Protein AF-A0A7S2H0I9-F1 (afdb_monomer_lite)

Foldseek 3Di:
DLQFWFAQPDWDDDAQQPLQPCCVPPVPVDRDPPADSIHTSVRSVVRVVVVCVVVVCPVVDDPQKDFPDWPAFPQDVPDDPDDDDDDDDDDPVVSLVRGWIFTWMDGPPPPDDIDTDIDSDDDDDCDPPNDDDDDDDVCPVVPPADDDDLTRNPDDCVSVPPDDDDDDDDDPSSD

Radius of gyration: 23.29 Å; chains: 1; bounding box: 66×44×55 Å

Secondary structure (DSSP, 8-state):
-TTTT--TT-B--SSTTTTSTTTT-TTT-SPPTTS-SS-BHHHHHHHHHHHHHHTT-GGG--TTEEEEE-PPPB-------STT-PPPS--TTS--TT-BEEEEEEETTS-SPPEEEEES-------S-SS------TTTTT--S----SSTT---GGGTTTS-------STTT-

pLDDT: mean 80.04, std 15.21, range [37.59, 95.94]

Structure (mmCIF, N/CA/C/O backbone):
data_AF-A0A7S2H0I9-F1
#
_entry.id   AF-A0A7S2H0I9-F1
#
loop_
_atom_site.group_PDB
_atom_site.id
_atom_site.type_symbol
_atom_site.label_atom_id
_atom_site.label_alt_id
_atom_site.label_comp_id
_atom_site.label_asym_id
_atom_site.label_entity_id
_atom_site.label_seq_id
_atom_site.pdbx_PDB_ins_code
_atom_site.Cartn_x
_atom_site.Cartn_y
_atom_site.Cartn_z
_atom_site.occupancy
_atom_site.B_iso_or_equiv
_atom_site.auth_seq_id
_atom_site.auth_comp_id
_atom_site.auth_asym_id
_atom_site.auth_atom_id
_atom_site.pdbx_PDB_model_num
ATOM 1 N N . SER A 1 1 ? 0.534 0.536 0.438 1.00 69.12 1 SER A N 1
ATOM 2 C CA . SER A 1 1 ? -0.071 0.999 1.707 1.00 69.12 1 SER A CA 1
ATOM 3 C C . SER A 1 1 ? -1.460 1.613 1.549 1.00 69.12 1 SER A C 1
ATOM 5 O O . SER A 1 1 ? -2.401 1.038 2.066 1.00 69.12 1 SER A O 1
ATOM 7 N N . TRP A 1 2 ? -1.653 2.724 0.823 1.00 78.50 2 TRP A N 1
ATOM 8 C CA . TRP A 1 2 ? -2.969 3.402 0.738 1.00 78.50 2 TRP A CA 1
ATOM 9 C C . TRP A 1 2 ? -4.120 2.572 0.157 1.00 78.50 2 TRP A C 1
ATOM 11 O O . TRP A 1 2 ? -5.273 2.813 0.493 1.00 78.50 2 TRP A O 1
ATOM 21 N N . ILE A 1 3 ? -3.816 1.593 -0.695 1.00 77.56 3 ILE A N 1
ATOM 22 C CA . ILE A 1 3 ? -4.824 0.703 -1.288 1.00 77.56 3 ILE A CA 1
ATOM 23 C C . ILE A 1 3 ? -5.360 -0.299 -0.256 1.00 77.56 3 ILE A C 1
ATOM 25 O O . ILE A 1 3 ? -6.555 -0.561 -0.228 1.00 77.56 3 ILE A O 1
ATOM 29 N N . THR A 1 4 ? -4.484 -0.862 0.579 1.00 76.44 4 THR A N 1
ATOM 30 C CA . THR A 1 4 ? -4.794 -2.047 1.396 1.00 76.44 4 THR A CA 1
ATOM 31 C C . THR A 1 4 ? -4.828 -1.785 2.897 1.00 76.44 4 THR A C 1
ATOM 33 O O . THR A 1 4 ? -5.482 -2.525 3.615 1.00 76.44 4 THR A O 1
ATOM 36 N N . VAL A 1 5 ? -4.131 -0.757 3.389 1.00 79.00 5 VAL A N 1
ATOM 37 C CA . VAL A 1 5 ? -3.970 -0.475 4.829 1.00 79.00 5 VAL A CA 1
ATOM 38 C C . VAL A 1 5 ? -4.821 0.713 5.273 1.00 79.00 5 VAL A C 1
ATOM 40 O O . VAL A 1 5 ? -5.285 0.744 6.409 1.00 79.00 5 VAL A O 1
ATOM 43 N N . ALA A 1 6 ? -5.075 1.680 4.392 1.00 78.94 6 ALA A N 1
ATOM 44 C CA . ALA A 1 6 ? -5.946 2.802 4.719 1.00 78.94 6 ALA A CA 1
ATOM 45 C C . ALA A 1 6 ? -7.422 2.373 4.683 1.00 78.94 6 ALA A C 1
ATOM 47 O O . ALA A 1 6 ? -7.910 1.812 3.696 1.00 78.94 6 ALA A O 1
ATOM 48 N N . ASN A 1 7 ? -8.153 2.674 5.751 1.00 80.00 7 ASN A N 1
ATOM 49 C CA . ASN A 1 7 ? -9.602 2.501 5.798 1.00 80.00 7 ASN A CA 1
ATOM 50 C C . ASN A 1 7 ? -10.315 3.744 5.214 1.00 80.00 7 ASN A C 1
ATOM 52 O O . ASN A 1 7 ? -9.679 4.747 4.882 1.00 80.00 7 ASN A O 1
ATOM 56 N N . LYS A 1 8 ? -11.646 3.686 5.071 1.00 77.69 8 LYS A N 1
ATOM 57 C CA . LYS A 1 8 ? -12.447 4.786 4.490 1.00 77.69 8 LYS A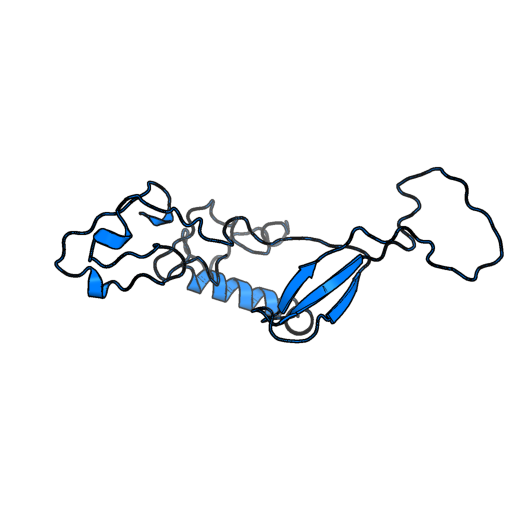 CA 1
ATOM 58 C C . LYS A 1 8 ? -12.423 6.078 5.322 1.00 77.69 8 LYS A C 1
ATOM 60 O O . LYS A 1 8 ? -12.689 7.151 4.791 1.00 77.69 8 LYS A O 1
ATOM 65 N N . HIS A 1 9 ? -12.093 5.974 6.609 1.00 80.75 9 HIS A N 1
ATOM 66 C CA . HIS A 1 9 ? -12.002 7.094 7.545 1.00 80.75 9 HIS A CA 1
ATOM 67 C C . HIS A 1 9 ? -10.573 7.639 7.685 1.00 80.75 9 HIS A C 1
ATOM 69 O O . HIS A 1 9 ? -10.385 8.711 8.254 1.00 80.75 9 HIS A O 1
ATOM 75 N N . THR A 1 10 ? -9.572 6.945 7.131 1.00 79.94 10 THR A N 1
ATOM 76 C CA . THR A 1 10 ? -8.168 7.349 7.204 1.00 79.94 10 THR A CA 1
ATOM 77 C C . THR A 1 10 ? -7.971 8.668 6.468 1.00 79.94 10 THR A C 1
ATOM 79 O O . THR A 1 10 ? -8.274 8.793 5.276 1.00 79.94 10 THR A O 1
ATOM 82 N N . LYS A 1 11 ? -7.412 9.642 7.184 1.00 79.31 11 LYS A N 1
ATOM 83 C CA . LYS A 1 11 ? -6.974 10.925 6.639 1.00 79.31 11 LYS A CA 1
ATOM 84 C C . LYS A 1 11 ? -5.460 10.992 6.668 1.00 79.31 11 LYS A C 1
ATOM 86 O O . LYS A 1 11 ? -4.827 10.538 7.619 1.00 79.31 11 LYS A O 1
ATOM 91 N N . LEU A 1 12 ? -4.876 11.576 5.628 1.00 77.69 12 LEU A N 1
ATOM 92 C CA . LEU A 1 12 ? -3.444 11.816 5.615 1.00 77.69 12 LEU A CA 1
ATOM 93 C C . LEU A 1 12 ? -3.116 13.096 6.380 1.00 77.69 12 LEU A C 1
ATOM 95 O O . LEU A 1 12 ? -3.356 14.200 5.894 1.00 77.69 12 LEU A O 1
ATOM 99 N N . GLN A 1 13 ? -2.536 12.932 7.565 1.00 73.50 13 GLN A N 1
ATOM 100 C CA . GLN A 1 13 ? -1.964 14.031 8.327 1.00 73.50 13 GLN A CA 1
ATOM 101 C C . GLN A 1 13 ? -0.473 14.143 7.996 1.00 73.50 13 GLN A C 1
ATOM 103 O O . GLN A 1 13 ? 0.375 13.480 8.586 1.00 73.50 13 GLN A O 1
ATOM 108 N N . THR A 1 14 ? -0.158 14.959 6.999 1.00 72.56 14 THR A N 1
ATOM 109 C CA . THR A 1 14 ? 1.213 15.319 6.624 1.00 72.56 14 THR A CA 1
ATOM 110 C C . THR A 1 14 ? 1.249 16.788 6.210 1.00 72.56 14 THR A C 1
ATOM 112 O O . THR A 1 14 ? 0.207 17.448 6.152 1.00 72.56 14 THR A O 1
ATOM 115 N N . GLU A 1 15 ? 2.439 17.315 5.949 1.00 73.50 15 GLU A N 1
ATOM 116 C CA . GLU A 1 15 ? 2.603 18.665 5.422 1.00 73.50 15 GLU A CA 1
ATOM 117 C C . GLU A 1 15 ? 1.867 18.813 4.083 1.00 73.50 15 GLU A C 1
ATOM 119 O O . GLU A 1 15 ? 1.916 17.942 3.212 1.00 73.50 15 GLU A O 1
ATOM 124 N N . LYS A 1 16 ? 1.133 19.917 3.914 1.00 73.75 16 LYS A N 1
ATOM 125 C CA . LYS A 1 16 ? 0.306 20.115 2.721 1.00 73.75 16 LYS A CA 1
ATOM 126 C C . LYS A 1 16 ? 1.182 20.059 1.466 1.00 73.75 16 LYS A C 1
ATOM 128 O O . LYS A 1 16 ? 2.090 20.865 1.308 1.00 73.75 16 LYS A O 1
ATOM 133 N N . GLY A 1 17 ? 0.856 19.141 0.560 1.00 72.38 17 GLY A N 1
ATOM 134 C CA . GLY A 1 17 ? 1.569 18.956 -0.703 1.00 72.38 17 GLY A CA 1
ATOM 135 C C . GLY A 1 17 ? 2.581 17.812 -0.694 1.00 72.38 17 GLY A C 1
ATOM 136 O O . GLY A 1 17 ? 2.765 17.190 -1.726 1.00 72.38 17 GLY A O 1
ATOM 137 N N . THR A 1 18 ? 3.147 17.387 0.434 1.00 78.62 18 THR A N 1
ATOM 138 C CA . THR A 1 18 ? 4.153 16.297 0.403 1.00 78.62 18 THR A CA 1
ATOM 139 C C . THR A 1 18 ? 3.584 14.949 -0.060 1.00 78.62 18 THR A C 1
ATOM 141 O O . THR A 1 18 ? 4.321 14.030 -0.406 1.00 78.62 18 THR A O 1
ATOM 144 N N . TYR A 1 19 ? 2.257 14.830 -0.101 1.00 79.88 19 TYR A N 1
ATOM 145 C CA . TYR A 1 19 ? 1.540 13.659 -0.586 1.00 79.88 19 TYR A CA 1
ATOM 146 C C . TYR A 1 19 ? 1.338 13.609 -2.103 1.00 79.88 19 TYR A C 1
ATOM 148 O O . TYR A 1 19 ? 0.873 12.584 -2.608 1.00 79.88 19 TYR A O 1
ATOM 156 N N . HIS A 1 20 ? 1.618 14.689 -2.840 1.00 83.94 20 HIS A N 1
ATOM 157 C CA . HIS A 1 20 ? 1.418 14.692 -4.284 1.00 83.94 20 HIS A CA 1
ATOM 158 C C . HIS A 1 20 ? 2.577 13.976 -4.991 1.00 83.94 20 HIS A C 1
ATOM 160 O O . HIS A 1 20 ? 3.743 14.126 -4.644 1.00 83.94 20 HIS A O 1
ATOM 166 N N . VAL A 1 21 ? 2.269 13.175 -6.012 1.00 85.38 21 VAL A N 1
ATOM 167 C CA . VAL A 1 21 ? 3.278 12.324 -6.684 1.00 85.38 21 VAL A CA 1
ATOM 168 C C . VAL A 1 21 ? 4.300 13.113 -7.504 1.00 85.38 21 VAL A C 1
A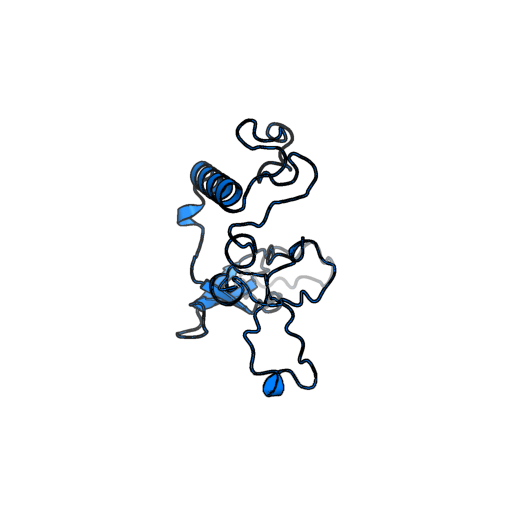TOM 170 O O . VAL A 1 21 ? 5.345 12.581 -7.856 1.00 85.38 21 VAL A O 1
ATOM 173 N N . ARG A 1 22 ? 4.008 14.387 -7.779 1.00 85.44 22 ARG A N 1
ATOM 174 C CA . ARG A 1 22 ? 4.915 15.328 -8.450 1.00 85.44 22 ARG A CA 1
ATOM 175 C C . ARG A 1 22 ? 5.741 16.169 -7.472 1.00 85.44 22 ARG A C 1
ATOM 177 O O . ARG A 1 22 ? 6.341 17.144 -7.886 1.00 85.44 22 ARG A O 1
ATOM 184 N N . TYR A 1 23 ? 5.746 15.847 -6.175 1.00 83.38 23 TYR A N 1
ATOM 185 C CA . TYR A 1 23 ? 6.321 16.726 -5.143 1.00 83.38 23 TYR A CA 1
ATOM 186 C C . TYR A 1 23 ? 7.809 17.004 -5.332 1.00 83.38 23 TYR A C 1
ATOM 188 O O . TYR A 1 23 ? 8.300 18.062 -4.951 1.00 83.38 23 TYR A O 1
ATOM 196 N N . ILE A 1 24 ? 8.515 16.079 -5.978 1.00 82.25 24 ILE A N 1
ATOM 197 C CA . ILE A 1 24 ? 9.933 16.231 -6.287 1.00 82.25 24 ILE A CA 1
ATOM 198 C C . ILE A 1 24 ? 10.204 17.060 -7.552 1.00 82.25 24 ILE A C 1
ATOM 200 O O . ILE A 1 24 ? 11.337 17.481 -7.763 1.00 82.25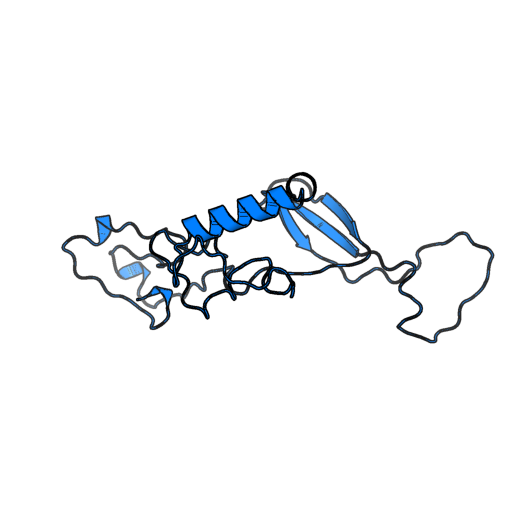 24 ILE A O 1
ATOM 204 N N . ASP A 1 25 ? 9.197 17.275 -8.401 1.00 83.50 25 ASP A N 1
ATOM 205 C CA . ASP A 1 25 ? 9.334 18.073 -9.615 1.00 83.50 25 ASP A CA 1
ATOM 206 C C . ASP A 1 25 ? 9.227 19.558 -9.240 1.00 83.50 25 ASP A C 1
ATOM 208 O O . ASP A 1 25 ? 8.164 19.987 -8.795 1.00 83.50 25 ASP A O 1
ATOM 212 N N . PRO A 1 26 ? 10.290 20.364 -9.388 1.00 78.88 26 PRO A N 1
ATOM 213 C CA . PRO A 1 26 ? 10.280 21.757 -8.957 1.00 78.88 26 PRO A CA 1
ATOM 214 C C . PRO A 1 26 ? 9.216 22.604 -9.670 1.00 78.88 26 PRO A C 1
ATOM 216 O O . PRO A 1 26 ? 8.650 23.497 -9.037 1.00 78.88 26 PRO A O 1
ATOM 219 N N . GLU A 1 27 ? 8.887 22.299 -10.928 1.00 81.00 27 GLU A N 1
ATOM 220 C CA . GLU A 1 27 ? 7.902 23.049 -11.721 1.00 81.00 27 GLU A CA 1
ATOM 221 C C . GLU A 1 27 ? 6.459 22.696 -11.324 1.00 81.00 27 GLU A C 1
ATOM 223 O O . GLU A 1 27 ? 5.550 23.529 -11.377 1.00 81.00 27 GLU A O 1
ATOM 228 N N . GLU A 1 28 ? 6.261 21.467 -10.847 1.00 76.00 28 GLU A N 1
ATOM 229 C CA . GLU A 1 28 ? 4.958 20.882 -10.521 1.00 76.00 28 GLU A CA 1
ATOM 230 C C . GLU A 1 28 ? 4.767 20.651 -9.007 1.00 76.00 28 GLU A C 1
ATOM 232 O O . GLU A 1 28 ? 3.729 20.140 -8.588 1.00 76.00 28 GLU A O 1
ATOM 237 N N . SER A 1 29 ? 5.730 21.076 -8.176 1.00 70.00 29 SER A N 1
ATOM 238 C CA . SER A 1 29 ? 5.797 20.948 -6.701 1.00 70.00 29 SER A CA 1
ATOM 239 C C . SER A 1 29 ? 4.684 21.680 -5.939 1.00 70.00 29 SER A C 1
ATOM 241 O O . SER A 1 29 ? 4.641 21.693 -4.704 1.00 70.00 29 SER A O 1
ATOM 243 N N . LYS A 1 30 ? 3.774 22.341 -6.660 1.00 73.25 30 LYS A N 1
ATOM 244 C CA . LYS A 1 30 ? 2.669 23.069 -6.050 1.00 73.25 30 LYS A CA 1
ATOM 245 C C . LYS A 1 30 ? 1.648 22.062 -5.521 1.00 73.25 30 LYS A C 1
ATOM 247 O O . LYS A 1 30 ? 1.224 21.177 -6.265 1.00 73.25 30 LYS A O 1
ATOM 252 N N . PRO A 1 31 ? 1.186 22.218 -4.265 1.00 68.38 31 PRO A N 1
ATOM 253 C CA . PRO A 1 31 ? 0.142 21.364 -3.733 1.00 68.38 31 PRO A CA 1
ATOM 254 C C . PRO A 1 31 ? -1.074 21.366 -4.672 1.00 68.38 31 PRO A C 1
ATOM 256 O O . PRO A 1 31 ? -1.509 22.451 -5.075 1.00 68.38 31 PRO A O 1
ATOM 259 N N . PRO A 1 32 ? -1.633 20.193 -5.010 1.00 71.81 32 PRO A N 1
ATOM 260 C CA . PRO A 1 32 ? -2.797 20.096 -5.880 1.00 71.81 32 PRO A CA 1
ATOM 261 C C . PRO A 1 32 ? -3.938 20.953 -5.321 1.00 71.81 32 PRO A C 1
ATOM 263 O O . PRO A 1 32 ? -4.376 20.764 -4.185 1.00 71.81 32 PRO A O 1
ATOM 266 N N . GLY A 1 33 ? -4.379 21.943 -6.102 1.00 76.25 33 GLY A N 1
ATOM 267 C CA . GLY A 1 33 ? -5.380 22.922 -5.665 1.00 76.25 33 GLY A CA 1
ATOM 268 C C . GLY A 1 33 ? -6.775 22.326 -5.454 1.00 76.25 33 GLY A C 1
ATOM 269 O O . GLY A 1 33 ? -7.604 22.932 -4.781 1.00 76.25 33 GLY A O 1
ATOM 270 N N . ASP A 1 34 ? -7.021 21.138 -6.005 1.00 83.81 34 ASP A N 1
ATOM 271 C CA . ASP A 1 34 ? -8.271 20.384 -5.927 1.00 83.81 34 ASP A CA 1
ATOM 272 C C . ASP A 1 34 ? -8.381 19.490 -4.681 1.00 83.81 34 ASP A C 1
ATOM 274 O O . ASP A 1 34 ? -9.446 18.924 -4.429 1.00 83.81 34 ASP A O 1
ATOM 278 N N . LEU A 1 35 ? -7.314 19.364 -3.882 1.00 85.69 35 LEU A N 1
ATOM 279 C CA . LEU A 1 35 ? -7.310 18.541 -2.674 1.00 85.69 35 LEU A CA 1
ATOM 280 C C . LEU A 1 35 ? -7.374 19.390 -1.392 1.00 85.69 35 LEU A C 1
ATOM 282 O O . LEU A 1 35 ? -6.693 20.414 -1.273 1.00 85.69 35 LEU A O 1
ATOM 286 N N . PRO A 1 36 ? -8.172 18.971 -0.387 1.00 87.06 36 PRO A N 1
ATOM 287 C CA . PRO A 1 36 ? -8.181 19.636 0.909 1.00 87.06 36 PRO A CA 1
ATOM 288 C C . PRO A 1 36 ? -6.842 19.422 1.630 1.00 87.06 36 PRO A C 1
ATOM 290 O O . PRO A 1 36 ? -6.045 18.555 1.272 1.00 87.06 36 PRO A O 1
ATOM 293 N N . THR A 1 37 ? -6.599 20.183 2.701 1.00 84.19 37 THR A N 1
ATOM 294 C CA . THR A 1 37 ? -5.376 20.048 3.516 1.00 84.19 37 THR A CA 1
ATOM 295 C C . THR A 1 37 ? -5.152 18.610 3.999 1.00 84.19 37 THR A C 1
ATOM 297 O O . THR A 1 37 ? -4.014 18.147 3.997 1.00 84.19 37 THR A O 1
ATOM 300 N N . TRP A 1 38 ? -6.229 17.894 4.342 1.00 86.75 38 TRP A N 1
ATOM 301 C CA . TRP A 1 38 ? -6.202 16.485 4.745 1.00 86.75 38 TRP A CA 1
ATOM 302 C C . TRP A 1 38 ? -7.084 15.655 3.808 1.00 86.75 38 TRP A C 1
ATOM 304 O O . TRP A 1 38 ? -8.279 15.490 4.080 1.00 86.75 38 TRP A O 1
ATOM 314 N N . PRO A 1 39 ? -6.540 15.174 2.679 1.00 88.38 39 PRO A N 1
ATOM 315 C CA . PRO A 1 39 ? -7.310 14.382 1.735 1.00 88.38 39 PRO A CA 1
ATOM 316 C C . PRO A 1 39 ? -7.676 13.020 2.333 1.00 88.38 39 PRO A C 1
ATOM 318 O O . PRO A 1 39 ? -6.932 12.436 3.130 1.00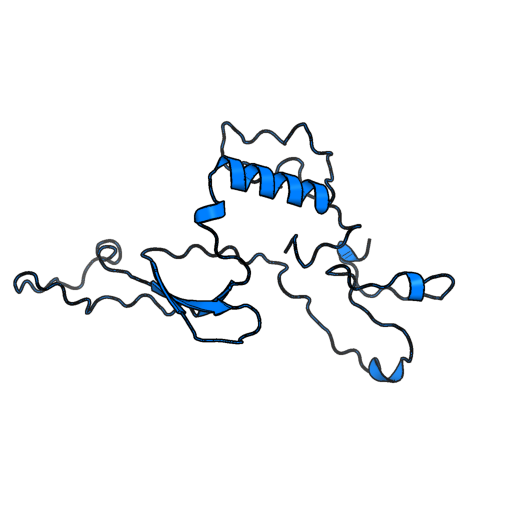 88.38 39 PRO A O 1
ATOM 321 N N . SER A 1 40 ? -8.837 12.509 1.932 1.00 88.56 40 SER A N 1
ATOM 322 C CA . SER A 1 40 ? -9.247 11.140 2.234 1.00 88.56 40 SER A CA 1
ATOM 323 C C . SER A 1 40 ? -8.441 10.132 1.412 1.00 88.56 40 SER A C 1
ATOM 325 O O . SER A 1 40 ? -7.862 10.466 0.372 1.00 88.56 40 SER A O 1
ATOM 327 N N . ARG A 1 41 ? -8.463 8.862 1.836 1.00 87.88 41 ARG A N 1
ATOM 328 C CA . ARG A 1 41 ? -7.928 7.743 1.045 1.00 87.88 41 ARG A CA 1
ATOM 329 C C . ARG A 1 41 ? -8.409 7.789 -0.408 1.00 87.88 41 ARG A C 1
ATOM 331 O O . ARG A 1 41 ? -7.601 7.680 -1.325 1.00 87.88 41 ARG A O 1
ATOM 338 N N . ASP A 1 42 ? -9.710 7.954 -0.623 1.00 89.88 42 ASP A N 1
ATOM 339 C CA . ASP A 1 42 ? -10.298 7.853 -1.961 1.00 89.88 42 ASP A CA 1
ATOM 340 C C . ASP A 1 42 ? -9.880 9.027 -2.859 1.00 89.88 42 ASP A C 1
ATOM 342 O O . ASP A 1 42 ? -9.612 8.827 -4.044 1.00 89.88 42 ASP A O 1
ATOM 346 N N . GLN A 1 43 ? -9.724 10.226 -2.286 1.00 90.31 43 GLN A N 1
ATOM 347 C CA . GLN A 1 43 ? -9.180 11.390 -2.990 1.00 90.31 43 GLN A CA 1
ATOM 348 C C . GLN A 1 43 ? -7.720 11.172 -3.416 1.00 90.31 43 GLN A C 1
ATOM 350 O O . GLN A 1 43 ? -7.362 11.452 -4.561 1.00 90.31 43 GLN A O 1
ATOM 355 N N . LEU A 1 44 ? -6.887 10.609 -2.534 1.00 89.69 44 LEU A N 1
ATOM 356 C CA . LEU A 1 44 ? -5.501 10.261 -2.866 1.00 89.69 44 LEU A CA 1
ATOM 357 C C . LEU A 1 44 ? -5.429 9.195 -3.964 1.00 89.69 44 LEU A C 1
ATOM 359 O O . LEU A 1 44 ? -4.669 9.345 -4.918 1.00 89.69 44 LEU A O 1
ATOM 363 N N . LEU A 1 45 ? -6.250 8.144 -3.879 1.00 91.12 45 LEU A N 1
ATOM 364 C CA . LEU A 1 45 ? -6.305 7.102 -4.908 1.00 91.12 45 LEU A CA 1
ATOM 365 C C . LEU A 1 45 ? -6.774 7.654 -6.262 1.00 91.12 45 LEU A C 1
ATOM 367 O O . LEU A 1 45 ? -6.268 7.228 -7.300 1.00 91.12 45 LEU A O 1
ATOM 371 N N . ALA A 1 46 ? -7.717 8.599 -6.272 1.00 91.75 46 ALA A N 1
ATOM 372 C CA . ALA A 1 46 ? -8.143 9.277 -7.493 1.00 91.75 46 ALA A CA 1
ATOM 373 C C . ALA A 1 46 ? -6.997 10.087 -8.121 1.00 91.75 46 ALA A C 1
ATOM 375 O O . ALA A 1 46 ? -6.743 9.945 -9.319 1.00 91.75 46 ALA A O 1
ATOM 376 N N . MET A 1 47 ? -6.257 10.857 -7.313 1.00 91.62 47 MET A N 1
ATOM 377 C CA . MET A 1 47 ? -5.061 11.573 -7.764 1.00 91.62 47 MET A CA 1
ATOM 378 C C . MET A 1 47 ? -4.014 10.601 -8.326 1.00 91.62 47 MET A C 1
ATOM 380 O O . MET A 1 47 ? -3.562 10.792 -9.449 1.00 91.62 47 MET A O 1
ATOM 384 N N . PHE A 1 48 ? -3.671 9.519 -7.619 1.00 91.69 48 PHE A N 1
ATOM 385 C CA . PHE A 1 48 ? -2.679 8.547 -8.102 1.00 91.69 48 PHE A CA 1
ATOM 386 C C . PHE A 1 48 ? -3.054 7.943 -9.458 1.00 91.69 48 PHE A C 1
ATOM 388 O O . PHE A 1 48 ? -2.196 7.824 -10.327 1.00 91.69 48 PHE A O 1
ATOM 395 N N . ARG A 1 49 ? -4.331 7.600 -9.671 1.00 92.25 49 ARG A N 1
ATOM 396 C CA . ARG A 1 49 ? -4.812 7.072 -10.959 1.00 92.25 49 ARG A CA 1
ATOM 397 C C . ARG A 1 49 ? -4.725 8.108 -12.076 1.00 92.25 49 ARG A C 1
ATOM 399 O O . ARG A 1 49 ? -4.290 7.774 -13.174 1.00 92.25 49 ARG A O 1
ATOM 406 N N . ARG A 1 50 ? -5.131 9.353 -11.802 1.00 91.75 50 ARG A N 1
ATOM 407 C CA . ARG A 1 50 ? -5.034 10.463 -12.763 1.00 91.75 50 ARG A CA 1
ATOM 408 C C . ARG A 1 50 ? -3.592 10.659 -13.219 1.00 91.75 50 ARG A C 1
ATOM 410 O O . ARG A 1 50 ? -3.340 10.759 -14.415 1.00 91.75 50 ARG A O 1
ATOM 417 N N . GLU A 1 51 ? -2.660 10.673 -12.274 1.00 90.56 51 GLU A N 1
ATOM 418 C CA . GLU A 1 51 ? -1.245 10.873 -12.576 1.00 90.56 51 GLU A CA 1
ATOM 419 C C . GLU A 1 51 ? -0.631 9.657 -13.277 1.00 90.56 51 GLU A C 1
ATOM 421 O O . GLU A 1 51 ? 0.055 9.808 -14.278 1.00 90.56 51 GLU A O 1
ATOM 426 N N . ALA A 1 52 ? -0.947 8.432 -12.852 1.00 92.06 52 ALA A N 1
ATOM 427 C CA . ALA A 1 52 ? -0.479 7.234 -13.551 1.00 92.06 52 ALA A CA 1
ATOM 428 C C . ALA A 1 52 ? -0.910 7.210 -15.031 1.00 92.06 52 ALA A C 1
ATOM 430 O O . ALA A 1 52 ? -0.128 6.816 -15.897 1.00 92.06 52 ALA A O 1
ATOM 431 N N . ARG A 1 53 ? -2.127 7.685 -15.329 1.00 93.31 53 ARG A N 1
ATOM 432 C CA . ARG A 1 53 ? -2.632 7.836 -16.701 1.00 93.31 53 ARG A CA 1
ATOM 433 C C . ARG A 1 53 ? -1.906 8.914 -17.489 1.00 93.31 53 ARG A C 1
ATOM 435 O O . ARG A 1 53 ? -1.557 8.668 -18.638 1.00 93.31 53 ARG A O 1
ATOM 442 N N . SER A 1 54 ? -1.660 10.081 -16.894 1.00 91.56 54 SER A N 1
ATOM 443 C CA . SER A 1 54 ? -0.989 11.185 -17.596 1.00 91.56 54 SER A CA 1
ATOM 444 C C . SER A 1 54 ? 0.445 10.837 -18.016 1.00 91.56 54 SER A C 1
ATOM 446 O O . SER A 1 54 ? 0.914 11.338 -19.033 1.00 91.56 54 SER A O 1
ATOM 448 N N . PHE A 1 55 ? 1.103 9.917 -17.300 1.00 91.12 55 PHE A N 1
ATOM 449 C CA . PHE A 1 55 ? 2.433 9.391 -17.637 1.00 91.12 55 PHE A CA 1
ATOM 450 C C . PHE A 1 55 ? 2.424 8.068 -18.428 1.00 91.12 55 PHE A C 1
ATOM 452 O O . PHE A 1 55 ? 3.494 7.516 -18.706 1.00 91.12 55 PHE A O 1
ATOM 459 N N . GLY A 1 56 ? 1.250 7.534 -18.787 1.00 94.94 56 GLY A N 1
ATOM 460 C CA . GLY A 1 56 ? 1.138 6.275 -19.531 1.00 94.94 56 GLY A CA 1
ATOM 461 C C . GLY A 1 56 ? 1.753 5.083 -18.788 1.00 94.94 56 GLY A C 1
ATOM 462 O O . GLY A 1 56 ? 2.478 4.284 -19.380 1.00 94.94 56 GLY A O 1
ATOM 463 N N . LEU A 1 57 ? 1.533 4.996 -17.471 1.00 94.25 57 LEU A N 1
ATOM 464 C CA . LEU A 1 57 ? 2.076 3.914 -16.641 1.00 94.25 57 LEU A CA 1
ATOM 465 C C . LEU A 1 57 ? 1.248 2.627 -16.706 1.00 94.25 57 LEU A C 1
ATOM 467 O O . LEU A 1 57 ? 1.729 1.594 -16.248 1.00 94.25 57 LEU A O 1
ATOM 471 N N . GLU A 1 58 ? 0.032 2.673 -17.260 1.00 90.44 58 GLU A N 1
ATOM 472 C CA . GLU A 1 58 ? -0.880 1.522 -17.311 1.00 90.44 58 GLU A CA 1
ATOM 473 C C . GLU A 1 58 ? -0.238 0.322 -18.034 1.00 90.44 58 GLU A C 1
ATOM 475 O O . GLU A 1 58 ? -0.213 -0.770 -17.475 1.00 90.44 58 GLU A O 1
ATOM 480 N N . ASP A 1 59 ? 0.410 0.544 -19.182 1.00 90.81 59 ASP A N 1
ATOM 481 C CA . ASP A 1 59 ? 1.071 -0.517 -19.965 1.00 90.81 59 ASP A CA 1
ATOM 482 C C . ASP A 1 59 ? 2.438 -0.952 -19.402 1.00 90.81 59 ASP A C 1
ATOM 484 O O . ASP A 1 59 ? 3.084 -1.861 -19.923 1.00 90.81 59 ASP A O 1
ATOM 488 N N . LYS A 1 60 ? 2.916 -0.279 -18.350 1.00 92.81 60 LYS A N 1
ATOM 489 C CA . LYS A 1 60 ? 4.228 -0.519 -17.724 1.00 92.81 60 LYS A CA 1
ATOM 490 C C . LYS A 1 60 ? 4.108 -1.129 -16.328 1.00 92.81 60 LYS A C 1
ATOM 492 O O . LYS A 1 60 ? 5.127 -1.407 -15.696 1.00 92.81 60 LYS A O 1
ATOM 497 N N . ALA A 1 61 ? 2.885 -1.299 -15.829 1.00 93.38 61 ALA A N 1
ATOM 498 C CA . ALA A 1 61 ? 2.604 -1.775 -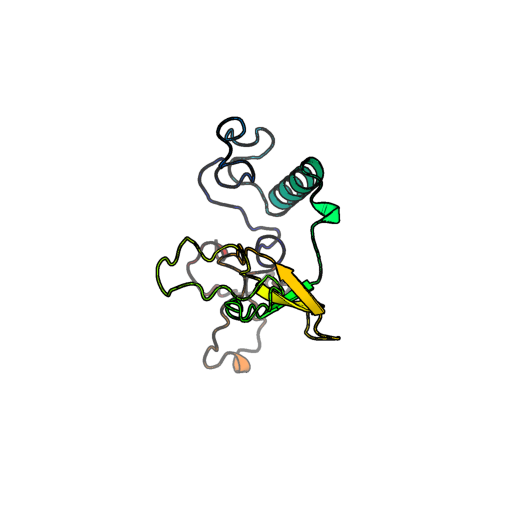14.486 1.00 93.38 61 ALA A CA 1
ATOM 499 C C . ALA A 1 61 ? 1.996 -3.182 -14.515 1.00 93.38 61 ALA A C 1
ATOM 501 O O . ALA A 1 61 ? 1.015 -3.443 -15.207 1.00 93.38 61 ALA A O 1
ATOM 502 N N . PHE A 1 62 ? 2.542 -4.075 -13.692 1.00 91.62 62 PHE A N 1
ATOM 503 C CA . PHE A 1 62 ? 1.995 -5.412 -13.475 1.00 91.62 62 PHE A CA 1
ATOM 504 C C . PHE A 1 62 ? 1.219 -5.422 -12.156 1.00 91.62 62 PHE A C 1
ATOM 506 O O . PHE A 1 62 ? 1.805 -5.428 -11.073 1.00 91.62 62 PHE A O 1
ATOM 513 N N . PHE A 1 63 ? -0.111 -5.380 -12.241 1.00 91.38 63 PHE A N 1
ATOM 514 C CA . PHE A 1 63 ? -0.983 -5.534 -11.074 1.00 91.38 63 PHE A CA 1
ATOM 515 C C . PHE A 1 63 ? -1.153 -7.011 -10.705 1.00 91.38 63 PHE A C 1
ATOM 517 O O . PHE A 1 63 ? -0.806 -7.900 -11.480 1.00 91.38 63 PHE A O 1
ATOM 524 N N . SER A 1 64 ? -1.666 -7.272 -9.497 1.00 90.38 64 SER A N 1
ATOM 525 C CA . SER A 1 64 ? -1.878 -8.633 -8.970 1.00 90.38 64 SER A CA 1
ATOM 526 C C . SER A 1 64 ? -0.629 -9.520 -9.034 1.00 90.38 64 SER A C 1
ATOM 528 O O . SER A 1 64 ? -0.726 -10.741 -9.078 1.00 90.38 64 SER A O 1
ATOM 530 N N . THR A 1 65 ? 0.543 -8.886 -9.009 1.00 92.12 65 THR A N 1
ATOM 531 C CA . THR A 1 65 ? 1.852 -9.512 -9.138 1.00 92.12 65 THR A CA 1
ATOM 532 C C . THR A 1 65 ? 2.674 -9.211 -7.890 1.00 92.12 65 THR A C 1
ATOM 534 O O . THR A 1 65 ? 2.759 -8.059 -7.463 1.00 92.12 65 THR A O 1
ATOM 537 N N . GLU A 1 66 ? 3.292 -10.230 -7.305 1.00 92.19 66 GLU A N 1
ATOM 538 C CA . GLU A 1 66 ? 4.229 -10.101 -6.193 1.00 92.19 66 GLU A CA 1
ATOM 539 C C . GLU A 1 66 ? 5.665 -10.337 -6.671 1.00 92.19 66 GLU A C 1
ATOM 541 O O . GLU A 1 66 ? 5.955 -11.287 -7.401 1.00 92.19 66 GLU A O 1
ATOM 546 N N . VAL A 1 67 ? 6.591 -9.480 -6.236 1.00 92.56 67 VAL A N 1
ATOM 547 C CA . VAL A 1 67 ? 8.025 -9.749 -6.375 1.00 92.56 67 VAL A CA 1
ATOM 548 C C . VAL A 1 67 ? 8.426 -10.678 -5.235 1.00 92.56 67 VAL A C 1
ATOM 550 O O . VAL A 1 67 ? 8.380 -10.286 -4.071 1.00 92.56 67 VAL A O 1
ATOM 553 N N . ARG A 1 68 ? 8.820 -11.909 -5.566 1.00 91.25 68 ARG A N 1
ATOM 554 C CA . ARG A 1 68 ? 9.174 -12.949 -4.587 1.00 91.25 68 ARG A CA 1
ATOM 555 C C . ARG A 1 68 ? 10.634 -12.862 -4.179 1.00 91.25 68 ARG A C 1
ATOM 557 O O . ARG A 1 68 ? 10.978 -13.048 -3.014 1.00 91.25 68 ARG A O 1
ATOM 564 N N . LYS A 1 69 ? 11.511 -12.604 -5.151 1.00 91.44 69 LYS A N 1
ATOM 565 C CA . LYS A 1 69 ? 12.952 -12.568 -4.921 1.00 91.44 69 LYS A CA 1
ATOM 566 C C . LYS A 1 69 ? 13.651 -11.683 -5.936 1.00 91.44 69 LYS A C 1
ATOM 568 O O . LYS A 1 69 ? 13.407 -11.772 -7.134 1.00 91.44 69 LYS A O 1
ATOM 573 N N . VAL A 1 70 ? 14.591 -10.890 -5.439 1.00 89.19 70 VAL A N 1
ATOM 574 C CA . VAL A 1 70 ? 15.596 -10.201 -6.248 1.00 89.19 70 VAL A CA 1
ATOM 575 C C . VAL A 1 70 ? 16.950 -10.755 -5.809 1.00 89.19 70 VAL A C 1
ATOM 577 O O . VAL A 1 70 ? 17.475 -10.332 -4.778 1.00 89.19 70 VAL A O 1
ATOM 580 N N . PRO A 1 71 ? 17.490 -11.773 -6.499 1.00 79.69 71 PRO A N 1
ATOM 581 C CA . PRO A 1 71 ? 18.834 -12.260 -6.241 1.00 79.69 71 PRO A CA 1
ATOM 582 C C . PRO A 1 71 ? 19.848 -11.125 -6.403 1.00 79.69 71 PRO A C 1
ATOM 584 O O . PRO A 1 71 ? 19.624 -10.179 -7.164 1.00 79.69 71 PRO A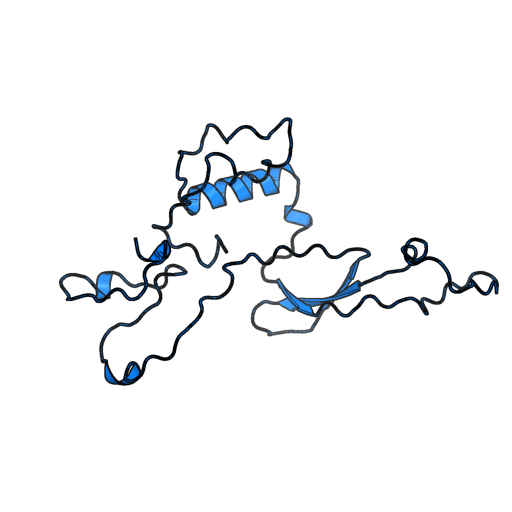 O 1
ATOM 587 N N . ASN A 1 72 ? 20.985 -11.241 -5.714 1.00 74.38 72 ASN A N 1
ATOM 588 C CA . ASN A 1 72 ? 22.118 -10.360 -5.978 1.00 74.38 72 ASN A CA 1
ATOM 589 C C . ASN A 1 72 ? 22.423 -10.363 -7.481 1.00 74.38 72 ASN A C 1
ATOM 591 O O . ASN A 1 72 ? 22.338 -11.428 -8.104 1.00 74.38 72 ASN A O 1
ATOM 595 N N . PRO A 1 73 ? 22.768 -9.198 -8.057 1.00 67.50 73 PRO A N 1
ATOM 596 C CA . PRO A 1 73 ? 23.028 -9.111 -9.479 1.00 67.50 73 PRO A CA 1
ATOM 597 C C . PRO A 1 73 ? 24.136 -10.102 -9.808 1.00 67.50 73 PRO A C 1
ATOM 599 O O . PRO A 1 73 ? 25.153 -10.179 -9.107 1.00 67.50 73 PRO A O 1
ATOM 602 N N . SER A 1 74 ? 23.919 -10.882 -10.860 1.00 56.31 74 SER A N 1
ATOM 603 C CA . SER A 1 74 ? 24.948 -11.779 -11.360 1.00 56.31 74 SER A CA 1
ATOM 604 C C . SER A 1 74 ? 26.074 -10.893 -11.883 1.00 56.31 74 SER A C 1
ATOM 606 O O . SER A 1 74 ? 25.956 -10.324 -12.965 1.00 56.31 74 SER A O 1
ATOM 608 N N . TYR A 1 75 ? 27.152 -10.710 -11.115 1.00 53.44 75 TYR A N 1
ATOM 609 C CA . TYR A 1 75 ? 28.374 -10.138 -11.672 1.00 53.44 75 TYR A CA 1
ATOM 610 C C . TYR A 1 75 ? 28.803 -11.073 -12.783 1.00 53.44 75 TYR A C 1
ATOM 612 O O . TYR A 1 75 ? 29.009 -12.267 -12.549 1.00 53.44 75 TYR A O 1
ATOM 620 N N . GLY A 1 76 ? 28.874 -10.558 -14.000 1.00 50.91 76 GLY A N 1
ATOM 621 C CA . GLY A 1 76 ? 29.137 -11.409 -15.128 1.00 50.91 76 GLY A CA 1
ATOM 622 C C . GLY A 1 76 ? 30.399 -12.262 -14.950 1.00 50.91 76 GLY A C 1
ATOM 623 O O . GLY A 1 76 ? 31.512 -11.754 -14.937 1.00 50.91 76 GLY A O 1
ATOM 624 N N . LYS A 1 77 ? 30.211 -13.584 -14.934 1.00 39.09 77 LYS A N 1
ATOM 625 C CA . LYS A 1 77 ? 30.508 -14.365 -16.141 1.00 39.09 77 LYS A CA 1
ATOM 626 C C . LYS A 1 77 ? 29.304 -14.303 -17.095 1.00 39.09 77 LYS A C 1
ATOM 628 O O . LYS A 1 77 ? 28.730 -15.320 -17.457 1.00 39.09 77 LYS A O 1
ATOM 633 N N . VAL A 1 78 ? 28.884 -13.100 -17.474 1.00 46.81 78 VAL A N 1
ATOM 634 C CA . VAL A 1 78 ? 28.065 -12.903 -18.663 1.00 46.81 78 VAL A CA 1
ATOM 635 C C . VAL A 1 78 ? 29.088 -13.043 -19.774 1.00 46.81 78 VAL A C 1
ATOM 637 O O . VAL A 1 78 ? 29.967 -12.195 -19.922 1.00 46.81 78 VAL A O 1
ATOM 640 N N . GLY A 1 79 ? 29.084 -14.202 -20.430 1.00 37.59 79 GLY A N 1
ATOM 641 C CA . GLY A 1 79 ? 29.929 -14.469 -21.580 1.00 37.59 79 GLY A CA 1
ATOM 642 C C . GLY A 1 79 ? 29.561 -13.511 -22.700 1.00 37.59 79 GLY A C 1
ATOM 643 O O . GLY A 1 79 ? 28.723 -13.824 -23.536 1.00 37.59 79 GLY A O 1
ATOM 644 N N . TYR A 1 80 ? 30.201 -12.348 -22.720 1.00 38.31 80 TYR A N 1
ATOM 645 C CA . TYR A 1 80 ? 30.450 -11.667 -23.973 1.00 38.31 80 TYR A CA 1
ATOM 646 C C . TYR A 1 80 ? 31.406 -12.568 -24.759 1.00 38.31 80 TYR A C 1
ATOM 648 O O . TYR A 1 80 ? 32.564 -12.745 -24.377 1.00 38.31 80 TYR A O 1
ATOM 656 N N . TYR A 1 81 ? 30.929 -13.163 -25.851 1.00 42.53 81 TYR A N 1
ATOM 657 C CA . TYR A 1 81 ? 31.820 -13.508 -26.952 1.00 42.53 81 TYR A CA 1
ATOM 658 C C . TYR A 1 81 ? 32.296 -12.185 -27.557 1.00 42.53 81 TYR A C 1
ATOM 660 O O . TYR A 1 81 ? 31.702 -11.667 -28.495 1.00 42.53 81 TYR A O 1
ATOM 668 N N . SER A 1 82 ? 33.332 -11.600 -26.967 1.00 42.91 82 SER A N 1
ATOM 669 C CA . SER A 1 82 ? 34.112 -10.541 -27.597 1.00 42.91 82 SER A CA 1
ATOM 670 C C . SER A 1 82 ? 35.580 -10.742 -27.225 1.00 42.91 82 SER A C 1
ATOM 672 O O . SER A 1 82 ? 36.030 -10.352 -26.148 1.00 42.91 82 SER A O 1
ATOM 674 N N . ASP A 1 83 ? 36.288 -11.445 -28.107 1.00 45.00 83 ASP A N 1
ATOM 675 C CA . ASP A 1 83 ? 37.719 -11.296 -28.391 1.00 45.00 83 ASP A CA 1
ATOM 676 C C . ASP A 1 83 ? 38.716 -11.263 -27.223 1.00 45.00 83 ASP A C 1
ATOM 678 O O . ASP A 1 83 ? 39.628 -10.447 -27.197 1.00 45.00 83 ASP A O 1
ATOM 682 N N . GLY A 1 84 ? 38.633 -12.213 -26.288 1.00 45.56 84 GLY A N 1
ATOM 683 C CA . GLY A 1 84 ? 39.829 -12.704 -25.581 1.00 45.56 84 GLY A CA 1
ATOM 684 C C . GLY A 1 84 ? 40.612 -11.718 -24.696 1.00 45.56 84 GLY A C 1
ATOM 685 O O . GLY A 1 84 ? 41.703 -12.068 -24.242 1.00 45.56 84 GLY A O 1
ATOM 686 N N . VAL A 1 85 ? 40.093 -10.526 -24.389 1.00 48.06 85 VAL A N 1
ATOM 687 C CA . VAL A 1 85 ? 40.793 -9.562 -23.525 1.00 48.06 85 VAL A CA 1
ATOM 688 C C . VAL A 1 85 ? 40.424 -9.791 -22.055 1.00 48.06 85 VAL A C 1
ATOM 690 O O . VAL A 1 85 ? 39.287 -9.584 -21.633 1.00 48.06 85 VAL A O 1
ATOM 693 N N . LYS A 1 86 ? 41.404 -10.200 -21.239 1.00 41.28 86 LYS A N 1
ATOM 694 C CA . LYS A 1 86 ? 41.284 -10.232 -19.771 1.00 41.28 86 LYS A CA 1
ATOM 695 C C . LYS A 1 86 ? 41.194 -8.795 -19.237 1.00 41.28 86 LYS A C 1
ATOM 697 O O . LYS A 1 86 ? 42.163 -8.055 -19.366 1.00 41.28 86 LYS A O 1
ATOM 702 N N . LYS A 1 87 ? 40.079 -8.406 -18.604 1.00 48.47 87 LYS A N 1
ATOM 703 C CA . LYS A 1 87 ? 39.995 -7.144 -17.843 1.00 48.47 87 LYS A CA 1
ATOM 704 C C . LYS A 1 87 ? 40.498 -7.341 -16.410 1.00 48.47 87 LYS A C 1
ATOM 706 O O . LYS A 1 87 ? 40.107 -8.291 -15.729 1.00 48.47 87 LYS A O 1
ATOM 711 N N . GLU A 1 88 ? 41.386 -6.449 -15.980 1.00 48.97 88 GLU A N 1
ATOM 712 C CA . GLU A 1 88 ? 41.951 -6.416 -14.633 1.00 48.97 88 GLU A CA 1
ATOM 713 C C . GLU A 1 88 ? 40.947 -5.926 -13.582 1.00 48.97 88 GLU A C 1
ATOM 715 O O . GLU A 1 88 ? 39.968 -5.232 -13.849 1.00 48.97 88 GLU A O 1
ATOM 720 N N . LYS A 1 89 ? 41.212 -6.345 -12.347 1.00 45.97 89 LYS A N 1
ATOM 721 C CA . LYS A 1 89 ? 40.368 -6.197 -11.167 1.00 45.97 89 LYS A CA 1
ATOM 722 C C . LYS A 1 89 ? 40.544 -4.794 -10.571 1.00 45.97 89 LYS A C 1
ATOM 724 O O . LYS A 1 89 ? 41.240 -4.640 -9.574 1.00 45.97 89 LYS A O 1
ATOM 729 N N . GLY A 1 90 ? 39.932 -3.775 -11.166 1.00 46.84 90 GLY A N 1
ATOM 730 C CA . GLY A 1 90 ? 40.013 -2.414 -10.636 1.00 46.84 90 GLY A CA 1
ATOM 731 C C . GLY A 1 90 ? 38.949 -1.493 -11.214 1.00 46.84 90 GLY A C 1
ATOM 732 O O . GLY A 1 90 ? 39.081 -1.078 -12.353 1.00 46.84 90 GLY A O 1
ATOM 733 N N . ASP A 1 91 ? 37.929 -1.212 -10.395 1.00 45.28 91 ASP A N 1
ATOM 734 C CA . ASP A 1 91 ? 36.974 -0.084 -10.423 1.00 45.28 91 ASP A CA 1
ATOM 735 C C . ASP A 1 91 ? 35.508 -0.573 -10.267 1.00 45.28 91 ASP A C 1
ATOM 737 O O . ASP A 1 91 ? 34.920 -1.129 -11.202 1.00 45.28 91 ASP A O 1
ATOM 741 N N . PRO A 1 92 ? 34.881 -0.410 -9.081 1.00 49.81 92 PRO A N 1
ATOM 742 C CA . PRO A 1 92 ? 33.495 -0.821 -8.846 1.00 49.81 92 PRO A CA 1
ATOM 743 C C . PRO A 1 92 ? 32.464 -0.045 -9.685 1.00 49.81 92 PRO A C 1
ATOM 745 O O . PRO A 1 92 ? 31.328 -0.520 -9.810 1.00 49.81 92 PRO A O 1
ATOM 748 N N . CYS A 1 93 ? 32.845 1.088 -10.285 1.00 44.44 93 CYS A N 1
ATOM 749 C CA . CYS A 1 93 ? 31.978 1.924 -11.116 1.00 44.44 93 CYS A CA 1
ATOM 750 C C . CYS A 1 93 ? 32.081 1.619 -12.624 1.00 44.44 93 CYS A C 1
ATOM 752 O O . CYS A 1 93 ? 31.149 1.938 -13.357 1.00 44.44 93 CYS A O 1
ATOM 754 N N . GLN A 1 94 ? 33.132 0.933 -13.094 1.00 44.72 94 GLN A N 1
ATOM 755 C CA . GLN A 1 94 ? 33.306 0.587 -14.522 1.00 44.72 94 GLN A CA 1
ATOM 756 C C . GLN A 1 94 ? 32.637 -0.737 -14.943 1.00 44.72 94 GLN A C 1
ATOM 758 O O . GLN A 1 94 ? 32.627 -1.083 -16.119 1.00 44.72 94 GLN A O 1
ATOM 763 N N . ASN A 1 95 ? 32.021 -1.461 -14.002 1.00 47.22 95 ASN A N 1
ATOM 764 C CA . ASN A 1 95 ? 31.328 -2.738 -14.237 1.00 47.22 95 ASN A CA 1
ATOM 765 C C . ASN A 1 95 ? 29.792 -2.610 -14.202 1.00 47.22 95 ASN A C 1
ATOM 767 O O . ASN A 1 95 ? 29.112 -3.520 -13.721 1.00 47.22 95 ASN A O 1
ATOM 771 N N . LEU A 1 96 ? 29.225 -1.470 -14.613 1.00 51.09 96 LEU A N 1
ATOM 772 C CA . LEU A 1 96 ? 27.771 -1.354 -14.813 1.00 51.09 96 LEU A CA 1
ATOM 773 C C . LEU A 1 96 ? 27.328 -1.978 -16.146 1.00 51.09 96 LEU A C 1
ATOM 775 O O . LEU A 1 96 ? 26.194 -2.439 -16.255 1.00 51.09 96 LEU A O 1
ATOM 779 N N . GLU A 1 97 ? 28.237 -2.072 -17.120 1.00 51.28 97 GLU A N 1
ATOM 780 C CA . GLU A 1 97 ? 28.030 -2.810 -18.366 1.00 51.28 97 GLU A CA 1
ATOM 781 C C . GLU A 1 97 ? 27.934 -4.317 -18.064 1.00 51.28 97 GLU A C 1
ATOM 783 O O . GLU A 1 97 ? 28.935 -5.017 -17.930 1.00 51.28 97 GLU A O 1
ATOM 788 N N . GLY A 1 98 ? 26.707 -4.820 -17.898 1.00 56.19 98 GLY A N 1
ATOM 789 C CA . GLY A 1 98 ? 26.424 -6.247 -17.702 1.00 56.19 98 GLY A CA 1
ATOM 790 C C . GLY A 1 98 ? 25.880 -6.648 -16.330 1.00 56.19 98 GLY A C 1
ATOM 791 O O . GLY A 1 98 ? 25.756 -7.845 -16.073 1.00 56.19 98 GLY A O 1
ATOM 792 N N . ARG A 1 99 ? 25.528 -5.702 -15.444 1.00 65.19 99 ARG A N 1
ATOM 793 C CA . ARG A 1 99 ? 24.729 -6.048 -14.256 1.00 65.19 99 ARG A CA 1
ATOM 794 C C . ARG A 1 99 ? 23.284 -6.241 -14.679 1.00 65.19 99 ARG A C 1
ATOM 796 O O . ARG A 1 99 ? 22.630 -5.287 -15.081 1.00 65.19 99 ARG A O 1
ATOM 803 N N . ALA A 1 100 ? 22.804 -7.471 -14.564 1.00 79.69 100 ALA A N 1
ATOM 804 C CA . ALA A 1 100 ? 21.397 -7.788 -14.705 1.00 79.69 100 ALA A CA 1
ATOM 805 C C . ALA A 1 100 ? 20.902 -8.481 -13.430 1.00 79.69 100 ALA A C 1
ATOM 807 O O . ALA A 1 100 ? 21.544 -9.387 -12.886 1.00 79.69 100 ALA A O 1
ATOM 808 N N . TYR A 1 101 ? 19.775 -7.996 -12.931 1.00 83.94 101 TYR A N 1
ATOM 809 C CA . TYR A 1 101 ? 19.001 -8.599 -11.864 1.00 83.94 101 TYR A CA 1
ATOM 810 C C . TYR A 1 101 ? 17.979 -9.537 -12.490 1.00 83.94 101 TYR A C 1
ATOM 812 O O . TYR A 1 101 ? 17.174 -9.100 -13.309 1.00 83.94 101 TYR A O 1
ATOM 820 N N . ASP A 1 102 ? 18.000 -10.799 -12.069 1.00 88.50 102 ASP A N 1
ATOM 821 C CA . ASP A 1 102 ? 16.979 -11.784 -12.418 1.00 88.50 102 ASP A CA 1
ATOM 822 C C . ASP A 1 102 ? 15.826 -11.713 -11.419 1.00 88.50 102 ASP A C 1
ATOM 824 O O . ASP A 1 102 ? 15.838 -12.370 -10.378 1.00 88.50 102 ASP A O 1
ATOM 828 N N . VAL A 1 103 ? 14.855 -10.848 -11.681 1.00 91.56 103 VAL A N 1
ATOM 829 C CA . VAL A 1 103 ? 13.750 -10.623 -10.755 1.00 91.56 103 VAL A CA 1
ATOM 830 C C . VAL A 1 103 ? 12.728 -11.739 -10.890 1.00 91.56 103 VAL A C 1
ATOM 832 O O . VAL A 1 103 ? 12.140 -11.934 -11.953 1.00 91.56 103 VAL A O 1
ATOM 835 N N . GLN A 1 104 ? 12.481 -12.427 -9.779 1.00 94.12 104 GLN A N 1
ATOM 836 C CA . GLN A 1 104 ? 11.486 -13.483 -9.673 1.00 94.12 104 GLN A CA 1
ATOM 837 C C . GLN A 1 104 ? 10.172 -12.903 -9.169 1.00 94.12 104 GLN A C 1
ATOM 839 O O . GLN A 1 104 ? 10.119 -12.288 -8.097 1.00 94.12 104 GLN A O 1
ATOM 844 N N . TYR A 1 105 ? 9.106 -13.135 -9.921 1.00 94.44 105 TYR A N 1
ATOM 845 C CA . TYR A 1 105 ? 7.771 -12.648 -9.608 1.00 94.44 105 TYR A CA 1
ATOM 846 C C . TYR A 1 105 ? 6.708 -13.698 -9.927 1.00 94.44 105 TYR A C 1
ATOM 848 O O . TYR A 1 105 ? 6.967 -14.682 -10.617 1.00 94.44 105 TYR A O 1
ATOM 856 N N . GLY A 1 106 ? 5.504 -13.506 -9.411 1.00 94.50 106 GLY A N 1
ATOM 857 C CA . GLY A 1 106 ? 4.366 -14.374 -9.693 1.00 94.50 106 GLY A CA 1
ATOM 858 C C . GLY A 1 106 ? 3.061 -13.714 -9.287 1.00 94.50 106 GLY A C 1
ATOM 859 O O . GLY A 1 106 ? 3.064 -12.569 -8.836 1.00 94.50 106 GLY A O 1
ATOM 860 N N . ASP A 1 107 ? 1.955 -14.429 -9.441 1.00 93.06 107 ASP A N 1
ATOM 861 C CA . ASP A 1 107 ? 0.652 -13.912 -9.034 1.00 93.06 107 ASP A CA 1
ATOM 862 C C . ASP A 1 107 ? 0.565 -13.833 -7.500 1.00 93.06 107 ASP A C 1
ATOM 864 O O . ASP A 1 107 ? 1.149 -14.649 -6.771 1.00 93.06 107 ASP A O 1
ATOM 868 N N . VAL A 1 108 ? -0.154 -12.823 -7.006 1.00 87.88 108 VAL A N 1
ATOM 869 C CA . VAL A 1 108 ? -0.387 -12.626 -5.568 1.00 87.88 108 VAL A CA 1
ATOM 870 C C . VAL A 1 108 ? -1.059 -13.863 -4.966 1.00 87.88 108 VAL A C 1
ATOM 872 O O . VAL A 1 108 ? -2.037 -14.379 -5.505 1.00 87.88 108 VAL A O 1
ATOM 875 N N . GLY A 1 109 ? -0.553 -14.310 -3.814 1.00 84.94 109 GLY A N 1
ATOM 876 C CA . GLY A 1 109 ? -1.066 -15.487 -3.104 1.00 84.94 109 GLY A CA 1
ATOM 877 C C . GLY A 1 109 ? -0.280 -16.770 -3.376 1.00 84.94 109 GLY A C 1
ATOM 878 O O . GLY A 1 109 ? -0.648 -17.822 -2.864 1.00 84.94 109 GLY A O 1
ATOM 879 N N . GLY A 1 110 ? 0.807 -16.703 -4.150 1.00 79.50 110 GLY A N 1
ATOM 880 C CA . GLY A 1 110 ? 1.722 -17.833 -4.325 1.00 79.50 110 GLY A CA 1
ATOM 881 C C . GLY A 1 110 ? 1.235 -18.914 -5.294 1.00 79.50 110 GLY A C 1
ATOM 882 O O . GLY A 1 110 ? 1.971 -19.860 -5.570 1.00 79.50 110 GLY A O 1
ATOM 883 N N . PHE A 1 111 ? 0.026 -18.784 -5.840 1.00 73.00 111 PHE A N 1
ATOM 884 C CA . PHE A 1 111 ? -0.511 -19.719 -6.821 1.00 73.00 111 PHE A CA 1
ATOM 885 C C . PHE A 1 111 ? 0.125 -19.451 -8.193 1.00 73.00 111 PHE A C 1
ATOM 887 O O . PHE A 1 111 ? 0.147 -18.317 -8.659 1.00 73.00 111 PHE A O 1
ATOM 894 N N . GLY A 1 112 ? 0.661 -20.490 -8.837 1.00 79.25 112 GLY A N 1
ATOM 895 C CA . GLY A 1 112 ? 1.195 -20.408 -10.200 1.00 79.25 112 GLY A CA 1
ATOM 896 C C . GLY A 1 112 ? 2.723 -20.394 -10.321 1.00 79.25 112 GLY A C 1
ATOM 897 O O . GLY A 1 112 ? 3.471 -20.392 -9.340 1.00 79.25 112 GLY A O 1
ATOM 898 N N . GLU A 1 113 ? 3.177 -20.431 -11.574 1.00 90.06 113 GLU A N 1
ATOM 899 C CA . GLU A 1 113 ? 4.589 -20.520 -11.947 1.00 90.06 113 GLU A CA 1
ATOM 900 C C . GLU A 1 113 ? 5.351 -19.231 -11.605 1.00 90.06 113 GLU A C 1
ATOM 902 O O . GLU A 1 113 ? 4.856 -18.118 -11.798 1.00 90.06 113 GLU A O 1
ATOM 907 N N . THR A 1 114 ? 6.578 -19.382 -11.102 1.00 92.75 114 THR A N 1
ATOM 908 C CA . THR A 1 114 ? 7.492 -18.250 -10.919 1.00 92.75 114 THR A CA 1
ATOM 909 C C . THR A 1 114 ? 7.987 -17.776 -12.280 1.00 92.75 114 THR A C 1
ATOM 911 O O . THR A 1 114 ? 8.621 -18.523 -13.020 1.00 92.75 114 THR A O 1
ATOM 914 N N . LYS A 1 115 ? 7.730 -16.508 -12.585 1.00 93.88 115 LYS A N 1
ATOM 915 C CA . LYS A 1 115 ? 8.199 -15.820 -13.785 1.00 93.88 115 LYS A CA 1
ATOM 916 C C . LYS A 1 115 ? 9.467 -15.032 -13.476 1.00 93.88 115 LYS A C 1
ATOM 918 O O . LYS A 1 115 ? 9.727 -14.655 -12.333 1.00 93.88 115 LYS A O 1
ATOM 923 N N . HIS A 1 116 ? 10.239 -14.772 -14.522 1.00 92.25 116 HIS A N 1
ATOM 924 C CA . HIS A 1 116 ? 11.527 -14.093 -14.446 1.00 92.25 116 HIS A CA 1
ATOM 925 C C . HIS A 1 116 ? 11.543 -12.884 -15.383 1.00 92.25 116 HIS A C 1
ATOM 927 O O . HIS A 1 116 ? 11.029 -12.959 -16.501 1.00 92.25 116 HIS A O 1
ATOM 933 N N . PHE A 1 117 ? 12.127 -11.767 -14.946 1.00 87.69 117 PHE A N 1
ATOM 934 C CA . PHE A 1 117 ? 12.473 -10.654 -15.833 1.00 87.69 117 PHE A CA 1
ATOM 935 C C . PHE A 1 117 ? 13.857 -10.099 -15.503 1.00 87.69 117 PHE A C 1
ATOM 937 O O . PHE A 1 117 ? 14.260 -10.050 -14.343 1.00 87.69 117 PHE A O 1
ATOM 944 N N . GLN A 1 118 ? 14.585 -9.674 -16.534 1.00 87.56 118 GLN A N 1
ATOM 945 C CA . GLN A 1 118 ? 15.913 -9.088 -16.383 1.00 87.56 118 GLN A CA 1
ATOM 946 C C . GLN A 1 118 ? 15.818 -7.564 -16.309 1.00 87.56 118 GLN A C 1
ATOM 948 O O . GLN A 1 118 ? 15.130 -6.945 -17.119 1.00 87.56 118 GLN A O 1
ATOM 953 N N . SER A 1 119 ? 16.537 -6.955 -15.368 1.00 86.38 119 SER A N 1
ATOM 954 C CA . SER A 1 119 ? 16.661 -5.495 -15.274 1.00 86.38 119 SER A CA 1
ATOM 955 C C . SER A 1 119 ? 18.078 -5.069 -14.929 1.00 86.38 119 SER A C 1
ATOM 957 O O . SER A 1 119 ? 18.744 -5.730 -14.141 1.00 86.38 119 SER A O 1
ATOM 959 N N . GLY A 1 120 ? 18.534 -3.935 -15.462 1.00 84.31 120 GLY A N 1
ATOM 960 C CA . GLY A 1 120 ? 19.820 -3.340 -15.077 1.00 84.31 120 GLY A CA 1
ATOM 961 C C . GLY A 1 120 ? 19.792 -2.631 -13.719 1.00 84.31 120 GLY A C 1
ATOM 962 O O . GLY A 1 120 ? 20.831 -2.443 -13.089 1.00 84.31 120 GLY A O 1
ATOM 963 N N . LEU A 1 121 ? 18.600 -2.251 -13.251 1.00 85.38 121 LEU A N 1
ATOM 964 C CA . LEU A 1 121 ? 18.401 -1.486 -12.024 1.00 85.38 121 LEU A CA 1
ATOM 965 C C . LEU A 1 121 ? 17.126 -1.930 -11.310 1.00 85.38 121 LEU A C 1
ATOM 967 O O . LEU A 1 121 ? 16.098 -2.179 -11.942 1.00 85.38 121 LEU A O 1
ATOM 971 N N . ILE A 1 122 ? 17.188 -1.969 -9.982 1.00 88.00 122 ILE A N 1
ATOM 972 C CA . ILE A 1 122 ? 16.034 -2.206 -9.121 1.00 88.00 122 ILE A CA 1
ATOM 973 C C . ILE A 1 122 ? 15.879 -1.010 -8.201 1.00 88.00 122 ILE A C 1
ATOM 975 O O . ILE A 1 122 ? 16.783 -0.678 -7.437 1.00 88.00 122 ILE A O 1
ATOM 979 N N . LEU A 1 123 ? 14.714 -0.381 -8.275 1.00 90.94 123 LEU A N 1
ATOM 980 C CA . LEU A 1 123 ? 14.310 0.665 -7.357 1.00 90.94 123 LEU A CA 1
ATOM 981 C C . LEU A 1 123 ? 13.099 0.152 -6.576 1.00 90.94 123 LEU A C 1
ATOM 983 O O . LEU A 1 123 ? 12.097 -0.254 -7.165 1.00 90.94 123 LEU A O 1
ATOM 987 N N . ALA A 1 124 ? 13.221 0.104 -5.251 1.00 89.12 124 ALA A N 1
ATOM 988 C CA . ALA A 1 124 ? 12.233 -0.519 -4.381 1.00 89.12 124 ALA A CA 1
ATOM 989 C C . ALA A 1 124 ? 11.473 0.539 -3.572 1.00 89.12 124 ALA A C 1
ATOM 991 O O . ALA A 1 124 ? 12.054 1.222 -2.732 1.00 89.12 124 ALA A O 1
ATOM 992 N N . TRP A 1 125 ? 10.154 0.605 -3.772 1.00 88.81 125 TRP A N 1
ATOM 993 C CA . TRP A 1 125 ? 9.237 1.418 -2.963 1.00 88.81 125 TRP A CA 1
ATOM 994 C C . TRP A 1 125 ? 8.113 0.563 -2.366 1.00 88.81 125 TRP A C 1
ATOM 996 O O . TRP A 1 125 ? 6.939 0.786 -2.662 1.00 88.81 125 TRP A O 1
ATOM 1006 N N . PRO A 1 126 ? 8.436 -0.426 -1.510 1.00 82.62 126 PRO A N 1
ATOM 1007 C CA . PRO A 1 126 ? 7.424 -1.300 -0.918 1.00 82.62 126 PRO A CA 1
ATOM 1008 C C . PRO A 1 126 ? 6.487 -0.558 0.049 1.00 82.62 126 PRO A C 1
ATOM 1010 O O . PRO A 1 126 ? 5.431 -1.085 0.392 1.00 82.62 126 PRO A O 1
ATOM 1013 N N . GLY A 1 127 ? 6.852 0.657 0.480 1.00 83.38 127 GLY A N 1
ATOM 1014 C CA . GLY A 1 127 ? 6.190 1.395 1.554 1.00 83.38 127 GLY A CA 1
ATOM 1015 C C . GLY A 1 127 ? 6.592 0.887 2.944 1.00 83.38 127 GLY A C 1
ATOM 1016 O O . GLY A 1 127 ? 7.097 -0.221 3.088 1.00 83.38 127 GLY A O 1
ATOM 1017 N N . ASN A 1 128 ? 6.379 1.711 3.976 1.00 80.50 128 ASN A N 1
ATOM 1018 C CA . ASN A 1 128 ? 6.721 1.366 5.367 1.00 80.50 128 ASN A CA 1
ATOM 1019 C C . ASN A 1 128 ? 5.550 0.731 6.146 1.00 80.50 128 ASN A C 1
ATOM 1021 O O . ASN A 1 128 ? 5.730 0.152 7.209 1.00 80.50 128 ASN A O 1
ATOM 1025 N N . LEU A 1 129 ? 4.329 0.854 5.623 1.00 81.94 129 LEU A N 1
ATOM 1026 C CA . LEU A 1 129 ? 3.092 0.379 6.248 1.00 81.94 129 LEU A CA 1
ATOM 1027 C C . LEU A 1 129 ? 2.416 -0.607 5.300 1.00 81.94 129 LEU A C 1
ATOM 1029 O O . LEU A 1 129 ? 1.413 -0.279 4.662 1.00 81.94 129 LEU A O 1
ATOM 1033 N N . SER A 1 130 ? 3.053 -1.753 5.095 1.00 78.75 130 SER A N 1
ATOM 1034 C CA . SER A 1 130 ? 2.616 -2.748 4.102 1.00 78.75 130 SER A CA 1
ATOM 1035 C C . SER A 1 130 ? 2.055 -4.008 4.743 1.00 78.75 130 SER A C 1
ATOM 1037 O O . SER A 1 130 ? 1.243 -4.689 4.125 1.00 78.75 130 SER A O 1
ATOM 1039 N N . PHE A 1 131 ? 2.406 -4.250 6.005 1.00 80.44 131 PHE A N 1
ATOM 1040 C CA . PHE A 1 131 ? 1.897 -5.350 6.809 1.00 80.44 131 PHE A CA 1
ATOM 1041 C C . PHE A 1 131 ? 1.504 -4.818 8.183 1.00 80.44 131 PHE A C 1
ATOM 1043 O O . PHE A 1 131 ? 2.247 -4.046 8.794 1.00 80.44 131 PHE A O 1
ATOM 1050 N N . THR A 1 132 ? 0.331 -5.220 8.660 1.00 80.38 132 THR A N 1
ATOM 1051 C CA . THR A 1 132 ? -0.086 -4.942 10.032 1.00 80.38 132 THR A CA 1
ATOM 1052 C C . THR A 1 132 ? 0.694 -5.865 10.951 1.00 80.38 132 THR A C 1
ATOM 1054 O O . THR A 1 132 ? 0.688 -7.080 10.761 1.00 80.38 132 THR A O 1
ATOM 1057 N N . LYS A 1 133 ? 1.377 -5.296 11.945 1.00 83.56 133 LYS A N 1
ATOM 1058 C CA . LYS A 1 133 ? 1.985 -6.097 13.002 1.00 83.56 133 LYS A CA 1
ATOM 1059 C C . LYS A 1 133 ? 0.859 -6.675 13.854 1.00 83.56 133 LYS A C 1
ATOM 1061 O O . LYS A 1 133 ? 0.199 -5.921 14.565 1.00 83.56 133 LYS A O 1
ATOM 1066 N N . GLN A 1 134 ? 0.654 -7.981 13.756 1.00 83.50 134 GLN A N 1
ATOM 1067 C CA . GLN A 1 134 ? -0.217 -8.699 14.675 1.00 83.50 134 GLN A CA 1
ATOM 1068 C C . GLN A 1 134 ? 0.547 -8.978 15.966 1.00 83.50 134 GLN A C 1
ATOM 1070 O O . GLN A 1 134 ? 1.767 -9.176 15.949 1.00 83.50 134 GLN A O 1
ATOM 1075 N N . LEU A 1 135 ? -0.154 -8.884 17.086 1.00 86.62 135 LEU A N 1
ATOM 1076 C CA . LEU A 1 135 ? 0.387 -9.157 18.405 1.00 86.62 135 LEU A CA 1
ATOM 1077 C C . LEU A 1 135 ? -0.521 -10.174 19.062 1.00 86.62 135 LEU A C 1
ATOM 1079 O O . LEU A 1 135 ? -1.717 -9.930 19.147 1.00 86.62 135 LEU A O 1
ATOM 1083 N N . ASP A 1 136 ? 0.073 -11.260 19.538 1.00 87.44 136 ASP A N 1
ATOM 1084 C CA . ASP A 1 136 ? -0.653 -12.276 20.283 1.00 87.44 136 ASP A CA 1
ATOM 1085 C C . ASP A 1 136 ? -0.859 -11.756 21.708 1.00 87.44 136 ASP A C 1
ATOM 1087 O O . ASP A 1 136 ? 0.107 -11.570 22.463 1.00 87.44 136 ASP A O 1
ATOM 1091 N N . LEU A 1 137 ? -2.106 -11.457 22.072 1.00 89.56 137 LEU A N 1
ATOM 1092 C CA . LEU A 1 137 ? -2.440 -11.027 23.425 1.00 89.56 137 LEU A CA 1
ATOM 1093 C C . LEU A 1 137 ? -2.800 -12.246 24.283 1.00 89.56 137 LEU A C 1
ATOM 1095 O O . LEU A 1 137 ? -3.574 -13.118 23.896 1.00 89.56 137 LEU A O 1
ATOM 1099 N N . VAL A 1 138 ? -2.239 -12.321 25.491 1.00 94.00 138 VAL A N 1
ATOM 1100 C CA . VAL A 1 138 ? -2.561 -13.414 26.421 1.00 94.00 138 VAL A CA 1
ATOM 1101 C C . VAL A 1 138 ? -4.039 -13.326 26.808 1.00 94.00 138 VAL A C 1
ATOM 1103 O O . VAL A 1 138 ? -4.469 -12.310 27.353 1.00 94.00 138 VAL A O 1
ATOM 1106 N N . GLY A 1 139 ? -4.793 -14.398 26.550 1.00 93.25 139 GLY A N 1
ATOM 1107 C CA . GLY A 1 139 ? -6.238 -14.464 26.796 1.00 93.25 139 GLY A CA 1
ATOM 1108 C C . GLY A 1 139 ? -7.103 -13.884 25.671 1.00 93.25 139 GLY A C 1
ATOM 1109 O O . GLY A 1 139 ? -8.306 -13.736 25.865 1.00 93.25 139 GLY A O 1
ATOM 1110 N N . GLU A 1 140 ? -6.523 -13.556 24.510 1.00 90.75 140 GLU A N 1
ATOM 1111 C CA . GLU A 1 140 ? -7.273 -13.092 23.332 1.00 90.75 140 GLU A CA 1
ATOM 1112 C C . GLU A 1 140 ? -8.316 -14.120 22.875 1.00 90.75 140 GLU A C 1
ATOM 1114 O O . GLU A 1 140 ? -9.476 -13.768 22.668 1.00 90.75 140 GLU A O 1
ATOM 1119 N N . ASP A 1 141 ? -7.932 -15.399 22.830 1.00 92.06 141 ASP A N 1
ATOM 1120 C CA . ASP A 1 141 ? -8.816 -16.513 22.459 1.00 92.06 141 ASP A CA 1
ATOM 1121 C C . ASP A 1 141 ? -9.997 -16.693 23.434 1.00 92.06 141 ASP A C 1
ATOM 1123 O O . ASP A 1 141 ? -11.074 -17.142 23.039 1.00 92.06 141 ASP A O 1
ATOM 1127 N N . ASP A 1 142 ? -9.820 -16.300 24.699 1.00 95.94 142 ASP A N 1
ATOM 1128 C CA . ASP A 1 142 ? -10.832 -16.414 25.755 1.00 95.94 142 ASP A CA 1
ATOM 1129 C C . ASP A 1 142 ? -11.745 -15.176 25.849 1.00 95.94 142 ASP A C 1
ATOM 1131 O O . ASP A 1 142 ? -12.738 -15.193 26.581 1.00 95.94 142 ASP A O 1
ATOM 1135 N N . PHE A 1 143 ? -11.440 -14.088 25.128 1.00 92.38 143 PHE A N 1
ATOM 1136 C CA . PHE A 1 143 ? -12.172 -12.818 25.233 1.00 92.38 143 PHE A CA 1
ATOM 1137 C C . PHE A 1 143 ? -13.651 -12.954 24.840 1.00 92.38 143 PHE A C 1
ATOM 1139 O O . PHE A 1 143 ? -14.506 -12.244 25.372 1.00 92.38 143 PHE A O 1
ATOM 1146 N N . GLY A 1 144 ? -13.965 -13.855 23.900 1.00 91.62 144 GLY A N 1
ATOM 1147 C CA . GLY A 1 144 ? -15.332 -14.160 23.456 1.00 91.62 144 GLY A CA 1
ATOM 1148 C C . GLY A 1 144 ? -16.055 -13.026 22.713 1.00 91.62 144 GLY A C 1
ATOM 1149 O O . GLY A 1 144 ? -17.210 -13.189 22.319 1.00 91.62 144 GLY A O 1
ATOM 1150 N N . GLY A 1 145 ? -15.400 -11.878 22.525 1.00 92.12 145 GLY A N 1
ATOM 1151 C CA . GLY A 1 145 ? -15.908 -10.720 21.795 1.00 92.12 145 GLY A CA 1
ATOM 1152 C C . GLY A 1 145 ? -15.297 -10.563 20.402 1.00 92.12 145 GLY A C 1
ATOM 1153 O O . GLY A 1 145 ? -14.401 -11.299 19.998 1.00 92.12 145 GLY A O 1
ATOM 1154 N N . TYR A 1 146 ? -15.786 -9.565 19.666 1.00 93.00 146 TYR A N 1
ATOM 1155 C CA . TYR A 1 146 ? -15.232 -9.186 18.367 1.00 93.00 146 TYR A CA 1
ATOM 1156 C C . TYR A 1 146 ? -13.885 -8.475 18.543 1.00 93.00 146 TYR A C 1
ATOM 1158 O O . TYR A 1 146 ? -13.798 -7.483 19.270 1.00 93.00 146 TYR A O 1
ATOM 1166 N N . ILE A 1 147 ? -12.852 -8.975 17.865 1.00 92.00 147 ILE A N 1
ATOM 1167 C CA . ILE A 1 147 ? -11.502 -8.407 17.850 1.00 92.00 147 ILE A CA 1
ATOM 1168 C C . ILE A 1 147 ? -11.100 -8.196 16.393 1.00 92.00 147 ILE A C 1
ATOM 1170 O O . ILE A 1 147 ? -11.215 -9.105 15.573 1.00 92.00 147 ILE A O 1
ATOM 1174 N N . GLU A 1 148 ? -10.628 -6.994 16.064 1.00 90.38 148 GLU A N 1
ATOM 1175 C CA . GLU A 1 148 ? -10.125 -6.675 14.731 1.00 90.38 148 GLU A CA 1
ATOM 1176 C C . GLU A 1 148 ? -9.114 -5.525 14.780 1.00 90.38 148 GLU A C 1
ATOM 1178 O O . GLU A 1 148 ? -9.146 -4.659 15.657 1.00 90.38 148 GLU A O 1
ATOM 1183 N N . TYR A 1 149 ? -8.224 -5.486 13.793 1.00 86.25 149 TYR A N 1
ATOM 1184 C CA . TYR A 1 149 ? -7.250 -4.423 13.611 1.00 86.25 149 TYR A CA 1
ATOM 1185 C C . TYR A 1 149 ? -7.874 -3.251 12.839 1.00 86.25 149 TYR A C 1
ATOM 1187 O O . TYR A 1 149 ? -8.410 -3.424 11.747 1.00 86.25 149 TYR A O 1
ATOM 1195 N N . GLY A 1 150 ? -7.716 -2.019 13.339 1.00 79.56 150 GLY A N 1
ATOM 1196 C CA . GLY A 1 150 ? -8.269 -0.807 12.698 1.00 79.56 150 GLY A CA 1
ATOM 1197 C C . GLY A 1 150 ? -7.714 -0.482 11.296 1.00 79.56 150 GLY A C 1
ATOM 1198 O O . GLY A 1 150 ? -8.222 0.398 10.592 1.00 79.56 150 GLY A O 1
ATOM 1199 N N . SER A 1 151 ? -6.667 -1.189 10.862 1.00 81.62 151 SER A N 1
ATOM 1200 C CA . SER A 1 151 ? -6.082 -1.084 9.524 1.00 81.62 151 SER A CA 1
ATOM 1201 C C . SER A 1 151 ? -6.862 -1.876 8.470 1.00 81.62 151 SER A C 1
ATOM 1203 O O . SER A 1 151 ? -7.348 -2.973 8.724 1.00 81.62 151 SER A O 1
ATOM 1205 N N . GLY A 1 152 ? -6.887 -1.374 7.238 1.00 77.69 152 GLY A N 1
ATOM 1206 C CA . GLY A 1 152 ? -7.337 -2.122 6.061 1.00 77.69 152 GLY A CA 1
ATOM 1207 C C . GLY A 1 152 ? -8.848 -2.273 5.921 1.00 77.69 152 GLY A C 1
ATOM 1208 O O . GLY A 1 152 ? -9.307 -3.053 5.095 1.00 77.69 152 GLY A O 1
ATOM 1209 N N . GLY A 1 153 ? -9.623 -1.507 6.697 1.00 77.50 153 GLY A N 1
ATOM 1210 C CA . GLY A 1 153 ? -11.083 -1.473 6.589 1.00 77.50 153 GLY A CA 1
ATOM 1211 C C . GLY A 1 153 ? -11.766 -2.781 6.981 1.00 77.50 153 GLY A C 1
ATOM 1212 O O . GLY A 1 153 ? -12.873 -3.024 6.516 1.00 77.50 153 GLY A O 1
ATOM 1213 N N . LYS A 1 154 ? -11.104 -3.611 7.794 1.00 83.12 154 LYS A N 1
ATOM 1214 C CA . LYS A 1 154 ? -11.637 -4.896 8.255 1.00 83.12 154 LYS A CA 1
ATOM 1215 C C . LYS A 1 154 ? -12.640 -4.761 9.401 1.00 83.12 154 LYS A C 1
ATOM 1217 O O . LYS A 1 154 ? -13.453 -5.655 9.593 1.00 83.12 154 LYS A O 1
ATOM 1222 N N . THR A 1 155 ? -12.582 -3.650 10.138 1.00 87.50 155 THR A N 1
ATOM 1223 C CA . THR A 1 155 ? -13.473 -3.381 11.269 1.00 87.50 155 THR A CA 1
ATOM 1224 C C . THR A 1 155 ? -14.927 -3.305 10.815 1.00 87.50 155 THR A C 1
ATOM 1226 O O . THR A 1 155 ? -15.310 -2.403 10.065 1.00 87.50 155 THR A O 1
ATOM 1229 N N . ASP A 1 156 ? -15.729 -4.235 11.316 1.00 89.81 156 ASP A N 1
ATOM 1230 C CA . ASP A 1 156 ? -17.180 -4.215 11.245 1.00 89.81 156 ASP A CA 1
ATOM 1231 C C . ASP A 1 156 ? -17.718 -3.366 12.402 1.00 89.81 156 ASP A C 1
ATOM 1233 O O . ASP A 1 156 ? -17.774 -3.797 13.553 1.00 89.81 156 ASP A O 1
ATOM 1237 N N . TYR A 1 157 ? -18.079 -2.121 12.098 1.00 88.75 157 TYR A N 1
ATOM 1238 C CA . TYR A 1 157 ? -18.579 -1.183 13.102 1.00 88.75 157 TYR A CA 1
ATOM 1239 C C . TYR A 1 157 ? -19.963 -1.562 13.641 1.00 88.75 157 TYR A C 1
ATOM 1241 O O . TYR A 1 157 ? -20.306 -1.127 14.740 1.00 88.75 157 TYR A O 1
ATOM 1249 N N . ASP A 1 158 ? -20.721 -2.411 12.943 1.00 92.12 158 ASP A N 1
ATOM 1250 C CA . ASP A 1 158 ? -22.020 -2.884 13.430 1.00 92.12 158 ASP A CA 1
ATOM 1251 C C . ASP A 1 158 ? -21.834 -3.805 14.651 1.00 92.12 158 ASP A C 1
ATOM 1253 O O . ASP A 1 158 ? -22.679 -3.865 15.545 1.00 92.12 158 ASP A O 1
ATOM 1257 N N . GLN A 1 159 ? -20.673 -4.464 14.768 1.00 91.94 159 GLN A N 1
ATOM 1258 C CA . GLN A 1 159 ? -20.301 -5.232 15.959 1.00 91.94 159 GLN A CA 1
ATOM 1259 C C . GLN A 1 159 ? -20.012 -4.350 17.177 1.00 91.94 159 GLN A C 1
ATOM 1261 O O . GLN A 1 159 ? -20.058 -4.862 18.298 1.00 91.94 159 GLN A O 1
ATOM 1266 N N . CYS A 1 160 ? -19.735 -3.061 16.978 1.00 91.75 160 CYS A N 1
ATOM 1267 C CA . CYS A 1 160 ? -19.378 -2.108 18.028 1.00 91.75 160 CYS A CA 1
ATOM 1268 C C . CYS A 1 160 ? -20.575 -1.288 18.535 1.00 91.75 160 CYS A C 1
ATOM 1270 O O . CYS A 1 160 ? -20.499 -0.725 19.628 1.00 91.75 160 CYS A O 1
ATOM 1272 N N . ASP A 1 161 ? -21.666 -1.199 17.768 1.00 93.69 161 ASP A N 1
ATOM 1273 C CA . ASP A 1 161 ? -22.772 -0.290 18.077 1.00 93.69 161 ASP A CA 1
ATOM 1274 C C . ASP A 1 161 ? -23.452 -0.620 19.416 1.00 93.69 161 ASP A C 1
ATOM 1276 O O . ASP A 1 161 ? -23.799 -1.767 19.706 1.00 93.69 161 ASP A O 1
ATOM 1280 N N . GLY A 1 162 ? -23.595 0.401 20.266 1.00 94.12 162 GLY A N 1
ATOM 1281 C CA . GLY A 1 162 ? -24.176 0.282 21.606 1.00 94.12 162 GLY A CA 1
ATOM 1282 C C . GLY A 1 162 ? -23.394 -0.589 22.603 1.00 94.12 162 GLY A C 1
ATOM 1283 O O . GLY A 1 162 ? -23.902 -0.838 23.699 1.00 94.12 162 GLY A O 1
ATOM 1284 N N . LYS A 1 163 ? -22.182 -1.056 22.267 1.00 95.31 163 LYS A N 1
ATOM 1285 C CA . LYS A 1 163 ? -21.378 -1.944 23.123 1.00 95.31 163 LYS A CA 1
ATOM 1286 C C . LYS A 1 163 ? -20.158 -1.232 23.717 1.00 95.31 163 LYS A C 1
ATOM 1288 O O . LYS A 1 163 ? -19.583 -0.344 23.083 1.00 95.31 163 LYS A O 1
ATOM 1293 N N . PRO A 1 164 ? -19.697 -1.640 24.914 1.00 94.38 164 PRO A N 1
ATOM 1294 C CA . PRO A 1 164 ? -18.402 -1.214 25.428 1.00 94.38 164 PRO A CA 1
ATOM 1295 C C . PRO A 1 164 ? -17.287 -1.645 24.470 1.00 94.38 164 PRO A C 1
ATOM 1297 O O . PRO A 1 164 ? -17.146 -2.828 24.170 1.00 94.38 164 PRO A O 1
ATOM 1300 N N . CYS A 1 165 ? -16.494 -0.682 24.004 1.00 93.38 165 CYS A N 1
ATOM 1301 C CA . CYS A 1 165 ? -15.371 -0.921 23.104 1.00 93.38 165 CYS A CA 1
ATOM 1302 C C . CYS A 1 165 ? -14.056 -0.586 23.810 1.00 93.38 165 CYS A C 1
ATOM 1304 O O . CYS A 1 165 ? -13.953 0.435 24.492 1.00 93.38 165 CYS A O 1
ATOM 1306 N N . VAL A 1 166 ? -13.039 -1.424 23.611 1.00 92.12 166 VAL A N 1
ATOM 1307 C CA . VAL A 1 166 ? -11.665 -1.152 24.045 1.00 92.12 166 VAL A CA 1
ATOM 1308 C C . VAL A 1 166 ? -10.824 -0.882 22.807 1.00 92.12 166 VAL A C 1
ATOM 1310 O O . VAL A 1 166 ? -10.779 -1.697 21.891 1.00 92.12 166 VAL A O 1
ATOM 1313 N N . LEU A 1 167 ? -10.152 0.267 22.787 1.00 91.12 167 LEU A N 1
ATOM 1314 C CA . LEU A 1 167 ? -9.183 0.618 21.754 1.00 91.12 167 LEU A CA 1
ATOM 1315 C C . LEU A 1 167 ? -7.781 0.436 22.329 1.00 91.12 167 LEU A C 1
ATOM 1317 O O . LEU A 1 167 ? -7.462 0.997 23.378 1.00 91.12 167 LEU A O 1
ATOM 1321 N N . TRP A 1 168 ? -6.949 -0.351 21.651 1.00 90.06 168 TRP A N 1
ATOM 1322 C CA . TRP A 1 168 ? -5.605 -0.671 22.116 1.00 90.06 168 TRP A CA 1
ATOM 1323 C C . TRP A 1 168 ? -4.544 -0.127 21.154 1.00 90.06 168 TRP A C 1
ATOM 1325 O O . TRP A 1 168 ? -4.500 -0.481 19.975 1.00 90.06 168 TRP A O 1
ATOM 1335 N N . GLY A 1 169 ? -3.693 0.764 21.671 1.00 89.12 169 GLY A N 1
ATOM 1336 C CA . GLY A 1 169 ? -2.673 1.491 20.916 1.00 89.12 169 GLY A CA 1
ATOM 1337 C C . GLY A 1 169 ? -2.868 3.011 20.950 1.00 89.12 169 GLY A C 1
ATOM 1338 O O . GLY A 1 169 ? -3.927 3.520 21.299 1.00 89.12 169 GLY A O 1
ATOM 1339 N N . HIS A 1 170 ? -1.817 3.747 20.582 1.00 87.62 170 HIS A N 1
ATOM 1340 C CA . HIS A 1 170 ? -1.761 5.220 20.672 1.00 87.62 170 HIS A CA 1
ATOM 1341 C C . HIS A 1 170 ? -1.335 5.867 19.340 1.00 87.62 170 HIS A C 1
ATOM 1343 O O . HIS A 1 170 ? -0.849 6.994 19.307 1.00 87.62 170 HIS A O 1
ATOM 1349 N N . GLY A 1 171 ? -1.413 5.108 18.243 1.00 84.38 171 GLY A N 1
ATOM 1350 C CA . GLY A 1 171 ? -0.982 5.553 16.919 1.00 84.38 171 GLY A CA 1
ATOM 1351 C C . GLY A 1 171 ? -2.060 6.341 16.177 1.00 84.38 171 GLY A C 1
ATOM 1352 O O . GLY A 1 171 ? -3.227 6.331 16.553 1.00 84.38 171 GLY A O 1
ATOM 1353 N N . ALA A 1 172 ? -1.676 6.951 15.054 1.00 79.38 172 ALA A N 1
ATOM 1354 C CA . ALA A 1 172 ? -2.574 7.761 14.227 1.00 79.38 172 ALA A CA 1
ATOM 1355 C C . ALA A 1 172 ? -3.808 7.008 13.687 1.00 79.38 172 ALA A C 1
ATOM 1357 O O . ALA A 1 172 ? -4.788 7.646 13.344 1.00 79.38 172 ALA A O 1
ATOM 1358 N N . PHE A 1 173 ? -3.775 5.673 13.610 1.00 77.56 173 PHE A N 1
ATOM 1359 C CA . PHE A 1 173 ? -4.932 4.862 13.203 1.00 77.56 173 PHE A CA 1
ATOM 1360 C C . PHE A 1 173 ? -5.968 4.646 14.320 1.00 77.56 173 PHE A C 1
ATOM 1362 O O . PHE A 1 173 ? -7.030 4.101 14.035 1.00 77.56 173 PHE A O 1
ATOM 1369 N N . MET A 1 174 ? -5.651 5.004 15.571 1.00 81.94 174 MET A N 1
ATOM 1370 C CA . MET A 1 174 ? -6.595 4.925 16.693 1.00 81.94 174 MET A CA 1
ATOM 1371 C C . MET A 1 174 ? -7.545 6.131 16.720 1.00 81.94 174 MET A C 1
ATOM 1373 O O . MET A 1 174 ? -8.715 5.968 17.053 1.00 81.94 174 MET A O 1
ATOM 1377 N N . ILE A 1 175 ? -7.024 7.314 16.375 1.00 73.50 175 ILE A N 1
ATOM 1378 C CA . ILE A 1 175 ? -7.720 8.612 16.402 1.00 73.50 175 ILE A CA 1
ATOM 1379 C C . ILE A 1 175 ? -8.653 8.741 15.195 1.00 73.50 175 ILE A C 1
ATOM 1381 O O . ILE A 1 175 ? -9.800 9.200 15.392 1.00 73.50 175 ILE A O 1
#

Organism: NCBI:txid327968

Sequence (175 aa):
SWITVANKHTKLQTEKGTYHVRYIDPEESKPPGDLPTWPSRDQLLAMFRREARSFGLEDKAFFSTEVRKVPNPSYGKVGYYSDGVKKEKGDPCQNLEGRAYDVQYGDVGGFGETKHFQSGLILAWPGNLSFTKQLDLVGEDDFGGYIEYGSGGKTDYDQCDGKPCVLWGHGAFMI